Protein AF-A0A847XM52-F1 (afdb_monomer_lite)

Secondary structure (DSSP, 8-state):
-HHHHHHHHHHHHHHTHHHHHHHHHHHT--TTS-HHHHHHHHHHHHHHHHHHHHHHHHH----HHHHHHHHHHHHHHHHHHHHHHH-

Radius of gyration: 14.97 Å; chains: 1; bounding box: 43×24×37 Å

pLDDT: mean 94.15, std 4.48, range [71.0, 98.38]

Foldseek 3Di:
DVVVVVVVVLVCLLCVLVVVLVVCVVVLDLPVDDPVNLVVQLVVLVVQLVVQVVVCVVVVDHPVSSNSSSVSSNVSSVSSNVSNVRD

Sequence (87 aa):
MHELLGWTGSLLFATCAVPQVIKTWQSKKADDLSWLFLIFWLAGEALSLAYIIIDDLLIETTHFPLYVNYVFNFVLVLYLVYAKKYY

Structure (mmCIF, N/CA/C/O backbone):
data_AF-A0A847XM52-F1
#
_entry.id   AF-A0A847XM52-F1
#
loop_
_atom_site.group_PDB
_atom_site.id
_atom_site.type_symbol
_atom_site.label_atom_id
_atom_site.label_alt_id
_atom_site.label_comp_id
_atom_site.label_asym_id
_atom_site.label_entity_id
_atom_site.label_seq_id
_atom_site.pdbx_PDB_ins_code
_atom_site.Cartn_x
_atom_site.Cartn_y
_atom_site.Cartn_z
_atom_site.occupancy
_atom_site.B_iso_or_equiv
_atom_site.auth_seq_id
_atom_site.auth_comp_id
_atom_site.auth_asym_id
_atom_site.auth_atom_id
_atom_site.pdbx_PDB_model_num
ATOM 1 N N . MET A 1 1 ? 25.416 -11.143 2.974 1.00 71.00 1 MET A N 1
ATOM 2 C CA . MET A 1 1 ? 24.748 -10.564 4.167 1.00 71.00 1 MET A CA 1
ATOM 3 C C . MET A 1 1 ? 23.877 -9.359 3.800 1.00 71.00 1 MET A C 1
ATOM 5 O O . MET A 1 1 ? 22.731 -9.332 4.221 1.00 71.00 1 MET A O 1
ATOM 9 N N . HIS A 1 2 ? 24.354 -8.417 2.974 1.00 85.81 2 HIS A N 1
ATOM 10 C CA . HIS A 1 2 ? 23.562 -7.254 2.527 1.00 85.81 2 HIS A CA 1
ATOM 11 C C . HIS A 1 2 ? 22.317 -7.608 1.697 1.00 85.81 2 HIS A C 1
ATOM 13 O O . HIS A 1 2 ? 21.267 -7.015 1.907 1.00 85.81 2 HIS A O 1
ATOM 19 N N . GLU A 1 3 ? 22.393 -8.618 0.826 1.00 90.38 3 GLU A N 1
ATOM 20 C CA . GLU A 1 3 ? 21.240 -9.059 0.022 1.00 90.38 3 GLU A CA 1
ATOM 21 C C . GLU A 1 3 ? 20.075 -9.555 0.887 1.00 90.38 3 GLU A C 1
ATOM 23 O O . GLU A 1 3 ? 18.928 -9.212 0.629 1.00 90.38 3 GLU A O 1
ATOM 28 N N . LEU A 1 4 ? 20.360 -10.295 1.966 1.00 93.81 4 LEU A N 1
ATOM 29 C CA . LEU A 1 4 ? 19.333 -10.763 2.899 1.00 93.81 4 LEU A CA 1
ATOM 30 C C . LEU A 1 4 ? 18.617 -9.591 3.586 1.00 93.81 4 LEU A C 1
ATOM 32 O O . LEU A 1 4 ? 17.397 -9.620 3.730 1.00 93.81 4 LEU A O 1
ATOM 36 N N . LEU A 1 5 ? 19.357 -8.549 3.978 1.00 94.62 5 LEU A N 1
ATOM 37 C CA . LEU A 1 5 ? 18.771 -7.337 4.559 1.00 94.62 5 LEU A CA 1
ATOM 38 C C . LEU A 1 5 ? 17.899 -6.595 3.538 1.00 94.62 5 LEU A C 1
ATOM 40 O O . LEU A 1 5 ? 16.814 -6.140 3.885 1.00 94.62 5 LEU A O 1
ATOM 44 N N . GLY A 1 6 ? 18.341 -6.527 2.279 1.00 93.06 6 GLY A N 1
ATOM 45 C CA . GLY A 1 6 ? 17.568 -5.926 1.192 1.00 93.06 6 GLY A CA 1
ATOM 46 C C . GLY A 1 6 ? 16.253 -6.663 0.948 1.00 93.06 6 GLY A C 1
ATOM 47 O O . GLY A 1 6 ? 15.187 -6.069 1.060 1.00 93.06 6 GLY A O 1
ATOM 48 N N . TRP A 1 7 ? 16.313 -7.975 0.704 1.00 92.06 7 TRP A N 1
ATOM 49 C CA . TRP A 1 7 ? 15.125 -8.790 0.437 1.00 92.06 7 TRP A CA 1
ATOM 50 C C . TRP A 1 7 ? 14.136 -8.807 1.604 1.00 92.06 7 TRP A C 1
ATOM 52 O O . TRP A 1 7 ? 12.929 -8.699 1.388 1.00 92.06 7 TRP A O 1
ATOM 62 N N . THR A 1 8 ? 14.627 -8.901 2.844 1.00 93.81 8 THR A N 1
ATOM 63 C CA . THR A 1 8 ? 13.754 -8.854 4.028 1.00 93.81 8 THR A CA 1
ATOM 64 C C . THR A 1 8 ? 13.120 -7.477 4.203 1.00 93.81 8 THR A C 1
ATOM 66 O O . THR A 1 8 ? 11.915 -7.398 4.428 1.00 93.81 8 THR A O 1
ATOM 69 N N . GLY A 1 9 ? 13.884 -6.396 4.023 1.00 94.44 9 GLY A N 1
ATOM 70 C CA . GLY A 1 9 ? 13.363 -5.030 4.045 1.00 94.44 9 GLY A CA 1
ATOM 71 C C . GLY A 1 9 ? 12.279 -4.801 2.991 1.00 94.44 9 GLY A C 1
ATOM 72 O O . GLY A 1 9 ? 11.191 -4.337 3.324 1.00 94.44 9 GLY A O 1
ATOM 73 N N . SER A 1 10 ? 12.532 -5.192 1.739 1.00 93.06 10 SER A N 1
ATOM 74 C CA . SER A 1 10 ? 11.561 -5.078 0.646 1.00 93.06 10 SER A CA 1
ATOM 75 C C . SER A 1 10 ? 10.284 -5.872 0.919 1.00 93.06 10 SER A C 1
ATOM 77 O O . SER A 1 10 ? 9.192 -5.360 0.689 1.00 93.06 10 SER A O 1
ATOM 79 N N . LEU A 1 11 ? 10.393 -7.092 1.456 1.00 94.06 11 LEU A N 1
ATOM 80 C CA . LEU A 1 11 ? 9.227 -7.908 1.801 1.00 94.06 11 LEU A CA 1
ATOM 81 C C . LEU A 1 11 ? 8.393 -7.277 2.925 1.00 94.06 11 LEU A C 1
ATOM 83 O O . LEU A 1 11 ? 7.163 -7.240 2.838 1.00 94.06 11 LEU A O 1
ATOM 87 N N . LEU A 1 12 ? 9.054 -6.771 3.969 1.00 95.88 12 LEU A N 1
ATOM 88 C CA . LEU A 1 12 ? 8.387 -6.095 5.080 1.00 95.88 12 LEU A CA 1
ATOM 89 C C . LEU A 1 12 ? 7.677 -4.828 4.606 1.00 95.88 12 LEU A C 1
ATOM 91 O O . LEU A 1 12 ? 6.510 -4.643 4.933 1.00 95.88 12 LEU A O 1
ATOM 95 N N . PHE A 1 13 ? 8.328 -3.996 3.789 1.00 93.44 13 PHE A N 1
ATOM 96 C CA . PHE A 1 13 ? 7.675 -2.828 3.198 1.00 93.44 13 PHE A CA 1
ATOM 97 C C . PHE A 1 13 ? 6.523 -3.216 2.276 1.00 93.44 13 PHE A C 1
ATOM 99 O O . PHE A 1 13 ? 5.484 -2.566 2.305 1.00 93.44 13 PHE A O 1
ATOM 106 N N . ALA A 1 14 ? 6.650 -4.303 1.514 1.00 94.56 14 ALA A N 1
ATOM 107 C CA . ALA A 1 14 ? 5.580 -4.726 0.624 1.00 94.56 14 ALA A CA 1
ATOM 108 C C . ALA A 1 14 ? 4.327 -5.218 1.342 1.00 94.56 14 ALA A C 1
ATOM 110 O O . ALA A 1 14 ? 3.233 -5.113 0.794 1.00 94.56 14 ALA A O 1
ATOM 111 N N . THR A 1 15 ? 4.480 -5.728 2.561 1.00 95.88 15 THR A N 1
ATOM 112 C CA . THR A 1 15 ? 3.397 -6.353 3.327 1.00 95.88 15 THR A CA 1
ATOM 113 C C . THR A 1 15 ? 2.993 -5.565 4.572 1.00 95.88 15 THR A C 1
ATOM 115 O O . THR A 1 15 ? 2.079 -5.981 5.284 1.00 95.88 15 THR A O 1
ATOM 118 N N . CYS A 1 16 ? 3.600 -4.402 4.830 1.00 96.00 16 CYS A N 1
ATOM 119 C CA . CYS A 1 16 ? 3.383 -3.620 6.053 1.00 96.00 16 CYS A CA 1
ATOM 120 C C . CYS A 1 16 ? 1.932 -3.143 6.234 1.00 96.00 16 CYS A C 1
ATOM 122 O O . CYS A 1 16 ? 1.479 -2.945 7.359 1.00 96.00 16 CYS A O 1
ATOM 124 N N . ALA A 1 17 ? 1.187 -3.004 5.138 1.00 96.25 17 ALA A N 1
ATOM 125 C CA . ALA A 1 17 ? -0.220 -2.631 5.127 1.00 96.25 17 ALA A CA 1
ATOM 126 C C . ALA A 1 17 ? -1.153 -3.750 5.628 1.00 96.25 17 ALA A C 1
ATOM 128 O O . ALA A 1 17 ? -2.237 -3.479 6.151 1.00 96.25 17 ALA A O 1
ATOM 129 N N . VAL A 1 18 ? -0.740 -5.015 5.488 1.00 97.75 18 VAL A N 1
ATOM 130 C CA . VAL A 1 18 ? -1.580 -6.194 5.753 1.00 97.75 18 VAL A CA 1
ATOM 131 C C . VAL A 1 18 ? -2.066 -6.252 7.207 1.00 97.75 18 VAL A C 1
ATOM 133 O O . VAL A 1 18 ? -3.274 -6.402 7.406 1.00 97.75 18 VAL A O 1
ATOM 136 N N . PRO A 1 19 ? -1.213 -6.073 8.238 1.00 97.19 19 PRO A N 1
ATOM 137 C CA . PRO A 1 19 ? -1.671 -6.051 9.626 1.00 97.19 19 PRO A CA 1
ATOM 138 C C . PRO A 1 19 ? -2.739 -4.984 9.898 1.00 97.19 19 PRO A C 1
ATOM 140 O O . PRO A 1 19 ?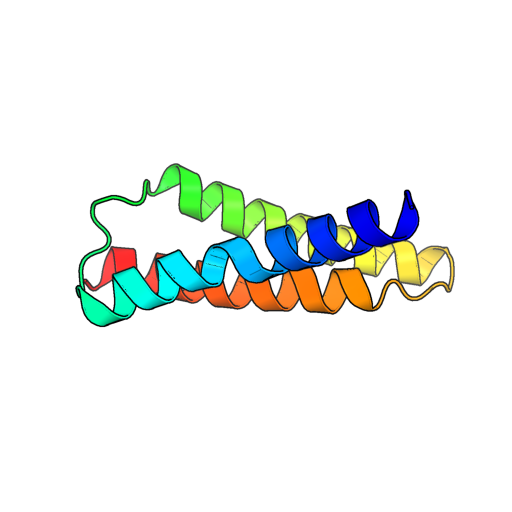 -3.704 -5.258 10.611 1.00 97.19 19 PRO A O 1
ATOM 143 N N . GLN A 1 20 ? -2.617 -3.791 9.302 1.00 96.62 20 GLN A N 1
ATOM 144 C CA . GLN A 1 20 ? -3.599 -2.718 9.488 1.00 96.62 20 GLN A CA 1
ATOM 145 C C . GLN A 1 20 ? -4.933 -3.043 8.805 1.00 96.62 20 GLN A C 1
ATOM 147 O O . GLN A 1 20 ? -5.998 -2.789 9.374 1.00 96.62 20 GLN A O 1
ATOM 152 N N . VAL A 1 21 ? -4.893 -3.646 7.614 1.00 97.50 21 VAL A N 1
ATOM 153 C CA . VAL A 1 21 ? -6.088 -4.134 6.909 1.00 97.50 21 VAL A CA 1
ATOM 154 C C . VAL A 1 21 ? -6.811 -5.198 7.728 1.00 97.50 21 VAL A C 1
ATOM 156 O O . VAL A 1 21 ? -8.021 -5.083 7.933 1.00 97.50 21 VAL A O 1
ATOM 159 N N . ILE A 1 22 ? -6.078 -6.184 8.258 1.00 97.94 22 ILE A N 1
ATOM 160 C CA . ILE A 1 22 ? -6.635 -7.241 9.114 1.00 97.94 22 ILE A CA 1
ATOM 161 C C . ILE A 1 22 ? -7.271 -6.631 10.365 1.00 97.94 22 ILE A C 1
ATOM 163 O O . ILE A 1 22 ? -8.430 -6.923 10.663 1.00 97.94 22 ILE A O 1
ATOM 167 N N . LYS A 1 23 ? -6.553 -5.740 11.061 1.00 97.12 23 LYS A N 1
ATOM 168 C CA . LYS A 1 23 ? -7.058 -5.044 12.252 1.00 97.12 23 LYS A CA 1
ATOM 169 C C . LYS A 1 23 ? -8.363 -4.309 11.950 1.00 97.12 23 LYS A C 1
ATOM 171 O O . LYS A 1 23 ? -9.341 -4.508 12.659 1.00 97.12 23 LYS A O 1
ATOM 176 N N . THR A 1 24 ? -8.393 -3.521 10.875 1.00 97.12 24 THR A N 1
ATOM 177 C CA . THR A 1 24 ? -9.570 -2.744 10.451 1.00 97.12 24 THR A CA 1
ATOM 178 C C . THR A 1 24 ? -10.739 -3.655 10.068 1.00 97.12 24 THR A C 1
ATOM 180 O O . THR A 1 24 ? -11.894 -3.380 10.392 1.00 97.12 24 THR A O 1
ATOM 183 N N . TRP A 1 25 ? -10.458 -4.775 9.392 1.00 96.25 25 TRP A N 1
ATOM 184 C CA . TRP A 1 25 ? -11.474 -5.765 9.036 1.00 96.25 25 TRP A CA 1
ATOM 185 C C . TRP A 1 25 ? -12.106 -6.422 10.265 1.00 96.25 25 TRP A C 1
ATOM 187 O O . TRP A 1 25 ? -13.320 -6.632 10.268 1.00 96.25 25 TRP A O 1
ATOM 197 N N . GLN A 1 26 ? -11.303 -6.745 11.280 1.00 96.69 26 GLN A N 1
ATOM 198 C CA . GLN A 1 26 ? -11.752 -7.392 12.513 1.00 96.69 26 GLN A CA 1
ATOM 199 C C . GLN A 1 26 ? -12.466 -6.421 13.457 1.00 96.69 26 GLN A C 1
ATOM 201 O O . GLN A 1 26 ? -13.506 -6.765 14.010 1.00 96.69 26 GLN A O 1
ATOM 206 N N . SER A 1 27 ? -11.926 -5.214 13.638 1.00 96.50 27 SER A N 1
ATOM 207 C CA . SER A 1 27 ? -12.487 -4.212 14.549 1.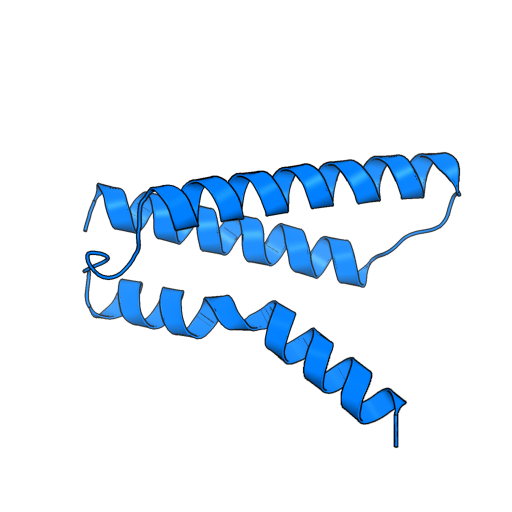00 96.50 27 SER A CA 1
ATOM 208 C C . SER A 1 27 ? -13.727 -3.524 13.989 1.00 96.50 27 SER A C 1
ATOM 210 O O . SER A 1 27 ? -14.508 -2.988 14.773 1.00 96.50 27 SER A O 1
ATOM 212 N N . LYS A 1 28 ? -13.877 -3.501 12.653 1.00 95.38 28 LYS A N 1
ATOM 213 C CA . LYS A 1 28 ? -14.849 -2.662 11.937 1.00 95.38 28 LYS A CA 1
ATOM 214 C C . LYS A 1 28 ? -14.789 -1.210 12.415 1.00 95.38 28 LYS A C 1
ATOM 216 O O . LYS A 1 28 ? -15.815 -0.589 12.652 1.00 95.38 28 LYS A O 1
ATOM 221 N N . LYS A 1 29 ? -13.568 -0.699 12.598 1.00 91.50 29 LYS A N 1
ATOM 222 C CA . LYS A 1 29 ? -13.274 0.695 12.947 1.00 91.50 29 LYS A CA 1
ATOM 223 C C . LYS A 1 29 ? -12.003 1.133 12.244 1.00 91.50 29 LYS A C 1
ATOM 225 O O . LYS A 1 29 ? -11.021 0.389 12.253 1.00 91.50 29 LYS A O 1
ATOM 230 N N . ALA A 1 30 ? -12.019 2.344 11.703 1.00 93.00 30 ALA A N 1
ATOM 231 C CA . ALA A 1 30 ? -10.874 2.961 11.034 1.00 93.00 30 ALA A CA 1
ATOM 232 C C . ALA A 1 30 ? -10.583 4.378 11.566 1.00 93.00 30 ALA A C 1
ATOM 234 O O . ALA A 1 30 ? -9.946 5.189 10.894 1.00 93.00 30 ALA A O 1
ATOM 2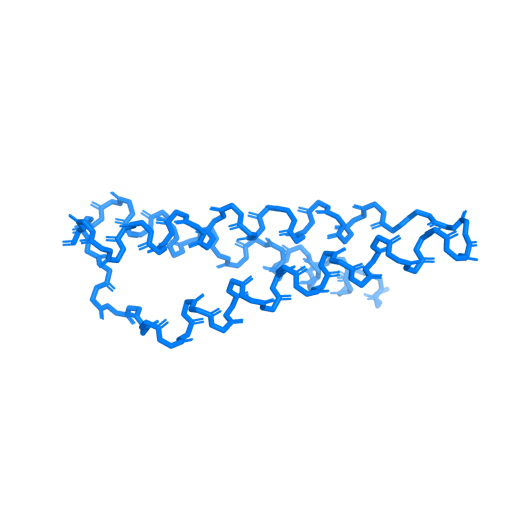35 N N . ASP A 1 31 ? -11.064 4.718 12.765 1.00 91.19 31 ASP A N 1
ATOM 236 C CA . ASP A 1 31 ? -10.902 6.044 13.382 1.00 91.19 31 ASP A CA 1
ATOM 237 C C . ASP A 1 31 ? -9.436 6.450 13.568 1.00 91.19 31 ASP A C 1
ATOM 239 O O . ASP A 1 31 ? -9.108 7.630 13.461 1.00 91.19 31 ASP A O 1
ATOM 243 N N . ASP A 1 32 ? -8.554 5.467 13.757 1.00 90.94 32 ASP A N 1
ATOM 244 C CA . ASP A 1 32 ? -7.107 5.628 13.903 1.00 90.94 32 ASP A CA 1
ATOM 245 C C . ASP A 1 32 ? -6.400 6.077 12.612 1.00 90.94 32 ASP A C 1
ATOM 247 O O . ASP A 1 32 ? -5.290 6.604 12.671 1.00 90.94 32 ASP A O 1
ATOM 251 N N . LEU A 1 33 ? -7.036 5.916 11.448 1.00 95.44 33 LEU A N 1
ATOM 252 C CA . LEU A 1 33 ? -6.470 6.300 10.156 1.00 95.44 33 LEU A CA 1
ATOM 253 C C . LEU A 1 33 ? -6.877 7.725 9.763 1.00 95.44 33 LEU A C 1
ATOM 255 O O . LEU A 1 33 ? -8.062 8.052 9.663 1.00 95.44 33 LEU A O 1
ATOM 259 N N . SER A 1 34 ? -5.891 8.578 9.486 1.00 97.00 34 SER A N 1
ATOM 260 C CA . SER A 1 34 ? -6.124 9.924 8.952 1.00 97.00 34 SER A CA 1
ATOM 261 C C . SER A 1 34 ? -6.567 9.870 7.486 1.00 97.00 34 SER A C 1
ATOM 263 O O . SER A 1 34 ? -5.950 9.187 6.668 1.00 97.00 34 SER A O 1
ATOM 265 N N . TRP A 1 35 ? -7.592 10.651 7.129 1.00 96.69 35 TRP A N 1
ATOM 266 C CA . TRP A 1 35 ? -8.025 10.808 5.735 1.00 96.69 35 TRP A CA 1
ATOM 267 C C . TRP A 1 35 ? -6.900 11.308 4.829 1.00 96.69 35 TRP A C 1
ATOM 269 O O . TRP A 1 35 ? -6.727 10.795 3.727 1.00 96.69 35 TRP A O 1
ATOM 279 N N . LEU A 1 36 ? -6.106 12.270 5.306 1.00 97.69 36 LEU A N 1
ATOM 280 C CA . LEU A 1 36 ? -5.003 12.828 4.527 1.00 97.69 36 LEU A CA 1
ATOM 281 C C . LEU A 1 36 ? -3.911 11.784 4.276 1.00 97.69 36 LEU A C 1
ATOM 283 O O . LEU A 1 36 ? -3.403 11.693 3.164 1.00 97.69 36 LEU A O 1
ATOM 287 N N . PHE A 1 37 ? -3.606 10.962 5.287 1.00 97.50 37 PHE A N 1
ATOM 288 C CA . PHE A 1 37 ? -2.665 9.850 5.151 1.00 97.50 37 PHE A CA 1
ATOM 289 C C . PHE A 1 37 ? -3.120 8.871 4.063 1.00 97.50 37 PHE A C 1
ATOM 291 O O . PHE A 1 37 ? -2.343 8.557 3.168 1.00 97.50 37 PHE A O 1
ATOM 298 N N . LEU A 1 38 ? -4.386 8.445 4.094 1.00 97.75 38 LEU A N 1
ATOM 299 C CA . LEU A 1 38 ? -4.927 7.506 3.108 1.00 97.75 38 LEU A CA 1
ATOM 300 C C . LEU A 1 38 ? -4.935 8.082 1.686 1.00 97.75 38 LEU A C 1
ATOM 302 O O . LEU A 1 38 ? -4.588 7.377 0.745 1.00 97.75 38 LEU A O 1
ATOM 306 N N . ILE A 1 39 ? -5.298 9.359 1.525 1.00 97.56 39 ILE A N 1
ATOM 307 C CA . ILE A 1 39 ? -5.310 10.026 0.215 1.00 97.56 39 ILE A CA 1
ATOM 308 C C . ILE A 1 39 ? -3.889 10.161 -0.337 1.00 97.56 39 ILE A C 1
ATOM 310 O O . ILE A 1 39 ? -3.657 9.849 -1.502 1.00 97.56 39 ILE A O 1
ATOM 314 N N . PHE A 1 40 ? -2.936 10.607 0.485 1.00 98.38 40 PHE A N 1
ATOM 315 C CA . PHE A 1 40 ? -1.542 10.753 0.060 1.00 98.38 40 PHE A CA 1
ATOM 316 C C . PHE A 1 40 ? -0.907 9.412 -0.265 1.00 98.38 40 PHE A C 1
ATOM 318 O O . PHE A 1 40 ? -0.189 9.309 -1.254 1.00 98.38 40 PHE A O 1
ATOM 325 N N . TRP A 1 41 ? -1.208 8.380 0.520 1.00 97.81 41 TRP A N 1
ATOM 326 C CA . TRP A 1 41 ? -0.733 7.039 0.232 1.00 97.81 41 TRP A CA 1
ATOM 327 C C . TRP A 1 41 ? -1.324 6.517 -1.082 1.00 97.81 41 TRP A C 1
ATOM 329 O O . TRP A 1 41 ? -0.567 6.131 -1.965 1.00 97.81 41 TRP A O 1
ATOM 339 N N . LEU A 1 42 ? -2.643 6.614 -1.284 1.00 97.44 42 LEU A N 1
ATOM 340 C CA . LEU A 1 42 ? -3.287 6.180 -2.528 1.00 97.44 42 LEU A CA 1
ATOM 341 C C . LEU A 1 42 ? -2.735 6.914 -3.760 1.00 97.44 42 LEU A C 1
ATOM 343 O O . LEU A 1 42 ? -2.475 6.293 -4.790 1.00 97.44 42 LEU A O 1
ATOM 347 N N . ALA A 1 43 ? -2.543 8.232 -3.654 1.00 97.81 43 ALA A N 1
ATOM 348 C CA . ALA A 1 43 ? -1.954 9.037 -4.718 1.00 97.81 43 ALA A CA 1
ATOM 349 C C . ALA A 1 43 ? -0.492 8.644 -4.982 1.00 97.81 43 ALA A C 1
ATOM 351 O O . ALA A 1 43 ? -0.094 8.528 -6.137 1.00 97.81 43 ALA A O 1
ATOM 352 N N . GLY A 1 44 ? 0.290 8.399 -3.928 1.00 97.56 44 GLY A N 1
ATOM 353 C CA . GLY A 1 44 ? 1.673 7.941 -4.031 1.00 97.56 44 GLY A CA 1
ATOM 354 C C . GLY A 1 44 ? 1.797 6.591 -4.738 1.00 97.56 44 GLY A C 1
ATOM 355 O O . GLY A 1 44 ? 2.624 6.457 -5.637 1.00 97.56 44 GLY A O 1
ATOM 356 N N . GLU A 1 45 ? 0.939 5.625 -4.403 1.00 96.69 45 GLU A N 1
ATOM 357 C CA . GLU A 1 45 ? 0.878 4.318 -5.074 1.00 96.69 45 GLU A CA 1
ATOM 358 C C . GLU A 1 45 ? 0.516 4.470 -6.561 1.00 96.69 45 GLU A C 1
ATOM 360 O O . GLU A 1 45 ? 1.182 3.905 -7.427 1.00 96.69 45 GLU A O 1
ATOM 365 N N . ALA A 1 46 ? -0.490 5.294 -6.885 1.00 96.62 46 ALA A N 1
ATOM 366 C CA . ALA A 1 46 ? -0.899 5.543 -8.271 1.00 96.62 46 ALA A CA 1
ATOM 367 C C . ALA A 1 46 ? 0.206 6.205 -9.109 1.00 96.62 46 ALA A C 1
ATOM 369 O O . ALA A 1 46 ? 0.458 5.799 -10.244 1.00 96.62 46 ALA A O 1
ATOM 370 N N . LEU A 1 47 ? 0.870 7.223 -8.554 1.00 97.69 47 LEU A N 1
ATOM 371 C CA . LEU A 1 47 ? 1.968 7.921 -9.223 1.00 97.69 47 LEU A CA 1
ATOM 372 C C . LEU A 1 47 ? 3.188 7.012 -9.394 1.00 97.69 47 LEU A C 1
ATOM 374 O O . LEU A 1 47 ? 3.813 7.044 -10.450 1.00 97.69 47 LEU A O 1
ATOM 378 N N . SER A 1 48 ? 3.496 6.174 -8.400 1.00 95.81 48 SER A N 1
ATOM 379 C CA . SER A 1 48 ? 4.605 5.215 -8.475 1.00 95.81 48 SER A CA 1
ATOM 380 C C . SER A 1 48 ? 4.345 4.141 -9.531 1.00 95.81 48 SER A C 1
ATOM 382 O O . SER A 1 48 ? 5.241 3.843 -10.316 1.00 95.81 48 SER A O 1
ATOM 384 N N . LEU A 1 49 ? 3.108 3.631 -9.621 1.00 94.94 49 LEU A N 1
ATOM 385 C CA . LEU A 1 49 ? 2.673 2.734 -10.698 1.00 94.94 49 LEU A CA 1
ATOM 386 C C . LEU A 1 49 ? 2.820 3.379 -12.077 1.00 94.94 49 LEU A C 1
ATOM 388 O O . LEU A 1 49 ? 3.367 2.766 -12.988 1.00 94.94 49 LEU A O 1
ATOM 392 N N . ALA A 1 50 ? 2.350 4.618 -12.238 1.00 95.44 50 ALA A N 1
ATOM 393 C CA . ALA A 1 50 ? 2.482 5.335 -13.502 1.00 95.44 50 ALA A CA 1
ATOM 394 C C . ALA A 1 50 ? 3.954 5.549 -13.881 1.00 95.44 50 ALA A C 1
ATOM 396 O O . ALA A 1 50 ? 4.321 5.365 -15.039 1.00 95.44 50 ALA A O 1
ATOM 397 N N . TYR A 1 51 ? 4.796 5.891 -12.904 1.00 94.62 51 TYR A N 1
ATOM 398 C CA . TYR A 1 51 ? 6.228 6.071 -13.104 1.00 94.62 51 TYR A CA 1
ATOM 399 C C . TYR A 1 51 ? 6.899 4.794 -13.620 1.00 94.62 51 TYR A C 1
ATOM 401 O O . TYR A 1 51 ? 7.544 4.855 -14.662 1.00 94.62 51 TYR A O 1
ATOM 409 N N . ILE A 1 52 ? 6.697 3.640 -12.969 1.00 94.50 52 ILE A N 1
ATOM 410 C CA . ILE A 1 52 ? 7.323 2.385 -13.423 1.00 94.50 52 ILE A CA 1
ATOM 411 C C . ILE A 1 52 ? 6.810 1.929 -14.792 1.00 94.50 52 ILE A C 1
ATOM 413 O O . ILE A 1 52 ? 7.585 1.395 -15.574 1.00 94.50 52 ILE A O 1
ATOM 417 N N . ILE A 1 53 ? 5.537 2.186 -15.118 1.00 92.81 53 ILE A N 1
ATOM 418 C CA . ILE A 1 53 ? 4.991 1.887 -16.450 1.00 92.81 53 ILE A CA 1
ATOM 419 C C . ILE A 1 53 ? 5.708 2.716 -17.514 1.00 92.81 53 ILE A C 1
ATOM 421 O O . ILE A 1 53 ? 6.079 2.193 -18.559 1.00 92.81 53 ILE A O 1
ATOM 425 N N . ILE A 1 54 ? 5.893 4.013 -17.261 1.00 93.06 54 ILE A N 1
ATOM 426 C CA . ILE A 1 54 ? 6.580 4.904 -18.198 1.00 93.06 54 ILE A CA 1
ATOM 427 C C . ILE A 1 54 ? 8.053 4.500 -18.333 1.00 93.06 54 ILE A C 1
ATOM 429 O O . ILE A 1 54 ? 8.552 4.429 -19.451 1.00 93.06 54 ILE A O 1
ATOM 433 N N . ASP A 1 55 ? 8.731 4.218 -17.222 1.00 92.88 55 ASP A N 1
ATOM 434 C CA . ASP A 1 55 ? 10.143 3.826 -17.204 1.00 92.88 55 ASP A CA 1
ATOM 435 C C . ASP A 1 55 ? 10.381 2.521 -17.984 1.00 92.88 55 ASP A C 1
ATOM 437 O O . ASP A 1 55 ? 11.214 2.478 -18.890 1.00 92.88 55 ASP A O 1
ATOM 441 N N . ASP A 1 56 ? 9.561 1.497 -17.742 1.00 91.88 56 ASP A N 1
ATOM 442 C CA . ASP A 1 56 ? 9.646 0.210 -18.4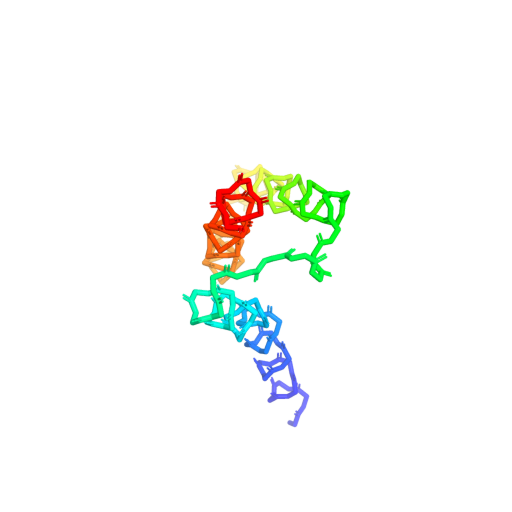39 1.00 91.88 56 ASP A CA 1
ATOM 443 C C . ASP A 1 56 ? 9.385 0.329 -19.948 1.00 91.88 56 ASP A C 1
ATOM 445 O O . ASP A 1 56 ? 10.023 -0.357 -20.747 1.0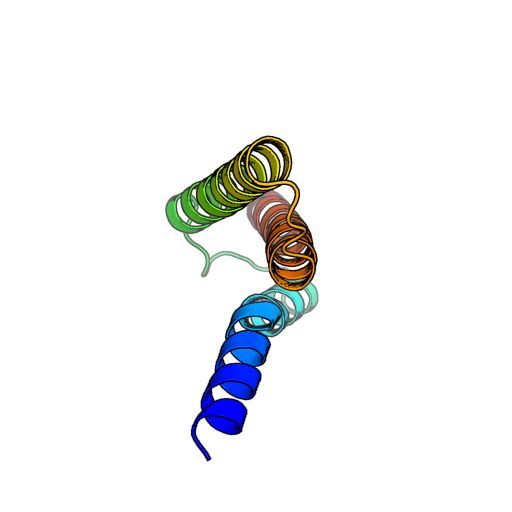0 91.88 56 ASP A O 1
ATOM 449 N N . LEU A 1 57 ? 8.466 1.213 -20.357 1.00 90.25 57 LEU A N 1
ATOM 450 C CA . LEU A 1 57 ? 8.190 1.483 -21.773 1.00 90.25 57 LEU A CA 1
ATOM 451 C C . LEU A 1 57 ? 9.345 2.210 -22.473 1.00 90.25 57 LEU A C 1
ATOM 453 O O . LEU A 1 57 ? 9.503 2.063 -23.683 1.00 90.25 57 LEU A O 1
ATOM 457 N N . LEU A 1 58 ? 10.122 3.014 -21.742 1.00 91.50 58 LEU A N 1
ATOM 458 C CA . LEU A 1 58 ? 11.247 3.777 -22.290 1.00 91.50 58 LEU A CA 1
ATOM 459 C C . LEU A 1 58 ? 12.550 2.971 -22.319 1.00 91.50 58 LEU A C 1
ATOM 461 O O . LEU A 1 58 ? 13.361 3.169 -23.222 1.00 91.50 58 LEU A O 1
ATOM 465 N N . ILE A 1 59 ? 12.766 2.108 -21.324 1.00 89.06 59 ILE A N 1
ATOM 466 C CA . ILE A 1 59 ? 14.042 1.412 -21.092 1.00 89.06 59 ILE A CA 1
ATOM 467 C C . ILE A 1 59 ? 13.968 -0.072 -21.516 1.00 89.06 59 ILE A C 1
ATOM 469 O O . ILE A 1 59 ? 14.986 -0.759 -21.542 1.00 89.06 59 ILE A O 1
ATOM 473 N N . GLU A 1 60 ? 12.784 -0.573 -21.895 1.00 81.75 60 GLU A N 1
ATOM 474 C CA . GLU A 1 60 ? 12.519 -1.981 -22.258 1.00 81.75 60 GLU A CA 1
ATOM 475 C C . GLU A 1 60 ? 12.916 -2.993 -21.158 1.00 81.75 60 GLU A C 1
ATOM 477 O O . GLU A 1 60 ? 13.101 -4.186 -21.406 1.00 81.75 60 GLU A O 1
ATOM 482 N N . THR A 1 61 ? 13.027 -2.534 -19.910 1.00 82.88 61 THR A N 1
ATOM 483 C CA . THR A 1 61 ? 13.227 -3.372 -18.720 1.00 82.88 61 THR A CA 1
ATOM 484 C C . THR A 1 61 ? 11.904 -3.579 -18.005 1.00 82.88 61 THR A C 1
ATOM 486 O O . THR A 1 61 ? 11.074 -2.685 -18.020 1.00 82.88 61 THR A O 1
ATOM 489 N N . THR A 1 62 ? 11.692 -4.725 -17.351 1.00 80.75 62 THR A N 1
ATOM 490 C CA . THR A 1 62 ? 10.474 -4.953 -16.553 1.00 80.75 62 THR A CA 1
ATOM 491 C C . THR A 1 62 ? 10.790 -5.050 -15.070 1.00 80.75 62 THR A C 1
ATOM 493 O O . THR A 1 62 ? 11.391 -6.027 -14.613 1.00 80.75 62 THR A O 1
ATOM 496 N N . HIS A 1 63 ? 10.310 -4.088 -14.284 1.00 85.06 63 HIS A N 1
ATOM 497 C CA . HIS A 1 63 ? 10.499 -4.069 -12.830 1.00 85.06 63 HIS A CA 1
ATOM 498 C C . HIS A 1 63 ? 9.425 -4.875 -12.078 1.00 85.06 63 HIS A C 1
ATOM 500 O O . HIS A 1 63 ? 8.737 -4.361 -11.195 1.00 85.06 63 HIS A O 1
ATOM 506 N N . PHE A 1 64 ? 9.277 -6.166 -12.399 1.00 87.44 64 PHE A N 1
ATOM 507 C CA . PHE A 1 64 ? 8.184 -7.020 -11.899 1.00 87.44 64 PHE A CA 1
ATOM 508 C C . PHE A 1 64 ? 7.911 -6.934 -10.376 1.00 87.44 64 PHE A C 1
ATOM 510 O O . PHE A 1 64 ? 6.743 -6.791 -10.001 1.00 87.44 64 PHE A O 1
ATOM 517 N N . PRO A 1 65 ? 8.920 -6.949 -9.475 1.00 90.06 65 PRO A N 1
ATOM 518 C CA . PRO A 1 65 ? 8.671 -6.839 -8.034 1.00 90.06 65 PRO A CA 1
ATOM 519 C C . PRO A 1 65 ? 7.975 -5.535 -7.614 1.00 90.06 65 PRO A C 1
ATOM 521 O O . PRO A 1 65 ? 7.163 -5.552 -6.689 1.00 90.06 65 PRO A O 1
ATOM 524 N N . LEU A 1 66 ? 8.260 -4.420 -8.297 1.00 91.44 66 LEU A N 1
ATOM 525 C CA . LEU A 1 66 ? 7.653 -3.120 -8.004 1.00 91.44 66 LEU A CA 1
ATOM 526 C C . LEU A 1 66 ? 6.186 -3.075 -8.439 1.00 91.44 66 LEU A C 1
ATOM 528 O O . LEU A 1 66 ? 5.353 -2.584 -7.683 1.00 91.44 66 LEU A O 1
ATOM 532 N N . TYR A 1 67 ? 5.832 -3.671 -9.584 1.00 92.44 67 TYR A N 1
ATOM 533 C CA . TYR A 1 67 ? 4.421 -3.799 -9.977 1.00 92.44 67 TYR A CA 1
ATOM 534 C C . TYR A 1 67 ? 3.618 -4.559 -8.940 1.00 92.44 67 TYR A C 1
ATOM 536 O O . TYR A 1 67 ? 2.562 -4.097 -8.517 1.00 92.44 67 TYR A O 1
ATOM 544 N N . VAL A 1 68 ? 4.123 -5.722 -8.519 1.00 93.00 68 VAL A N 1
ATOM 545 C CA . VAL A 1 68 ? 3.437 -6.535 -7.514 1.00 93.00 68 VAL A CA 1
ATOM 546 C C . VAL A 1 68 ? 3.276 -5.733 -6.226 1.00 93.00 68 VAL A C 1
ATOM 548 O O . VAL A 1 68 ? 2.183 -5.708 -5.668 1.00 93.00 68 VAL A O 1
ATOM 551 N N . ASN A 1 69 ? 4.327 -5.036 -5.786 1.00 95.38 69 ASN A N 1
ATOM 552 C CA . ASN A 1 69 ? 4.296 -4.203 -4.591 1.00 95.38 69 ASN A CA 1
ATOM 553 C C . ASN A 1 69 ? 3.235 -3.097 -4.661 1.00 95.38 69 ASN A C 1
ATOM 555 O O . ASN A 1 69 ? 2.393 -3.019 -3.762 1.00 95.38 69 ASN A O 1
ATOM 559 N N . TYR A 1 70 ? 3.262 -2.272 -5.706 1.00 95.31 70 TYR A N 1
ATOM 560 C CA . TYR A 1 70 ? 2.385 -1.112 -5.779 1.00 95.31 70 TYR A CA 1
ATOM 561 C C . TYR A 1 70 ? 0.944 -1.491 -6.123 1.00 95.31 70 TYR A C 1
ATOM 563 O O . TYR A 1 70 ? 0.015 -0.936 -5.548 1.00 95.31 70 TYR A O 1
ATOM 571 N N . VAL A 1 71 ? 0.709 -2.491 -6.985 1.00 95.88 71 VAL A N 1
ATOM 572 C CA . VAL A 1 71 ? -0.656 -2.994 -7.234 1.00 95.88 71 VAL A CA 1
ATOM 573 C C . VAL A 1 71 ? -1.248 -3.568 -5.949 1.00 95.88 71 VAL A C 1
ATOM 575 O O . VAL A 1 71 ? -2.398 -3.281 -5.611 1.00 95.88 71 VAL A O 1
ATOM 578 N N . PHE A 1 72 ? -0.465 -4.353 -5.206 1.00 96.56 72 PHE A N 1
ATOM 579 C CA . PHE A 1 72 ? -0.906 -4.922 -3.940 1.00 96.56 72 PHE A CA 1
ATOM 580 C C . PHE A 1 72 ? -1.245 -3.831 -2.918 1.00 96.56 72 PHE A C 1
ATOM 582 O O . PHE A 1 72 ? -2.352 -3.828 -2.380 1.00 96.56 72 PHE A O 1
ATOM 589 N N . ASN A 1 73 ? -0.346 -2.868 -2.690 1.00 97.25 73 ASN A N 1
ATOM 590 C CA . ASN A 1 73 ? -0.591 -1.786 -1.736 1.00 97.25 73 ASN A CA 1
ATOM 591 C C . ASN A 1 73 ? -1.736 -0.873 -2.177 1.00 97.25 73 ASN A C 1
ATOM 593 O O . ASN A 1 73 ? -2.578 -0.533 -1.350 1.00 97.25 73 ASN A O 1
ATOM 597 N N . PHE A 1 74 ? -1.864 -0.570 -3.469 1.00 97.19 74 PHE A N 1
ATOM 598 C CA . PHE A 1 74 ? -2.989 0.196 -4.005 1.00 97.19 74 PHE A CA 1
ATOM 599 C C . PHE A 1 74 ? -4.342 -0.441 -3.650 1.00 97.19 74 PHE A C 1
ATOM 601 O O . PHE A 1 74 ? -5.241 0.239 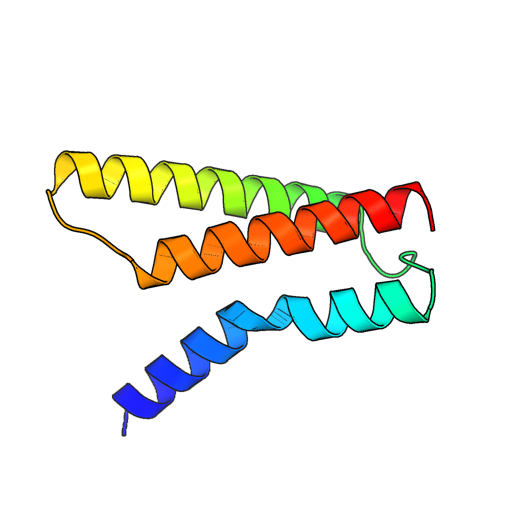-3.154 1.00 97.19 74 PHE A O 1
ATOM 608 N N . VAL A 1 75 ? -4.480 -1.763 -3.816 1.00 97.75 75 VAL A N 1
ATOM 609 C CA . VAL A 1 75 ? -5.701 -2.498 -3.437 1.00 97.75 75 VAL A CA 1
ATOM 610 C C . VAL A 1 75 ? -5.954 -2.437 -1.927 1.00 97.75 75 VAL A C 1
ATOM 612 O O . VAL A 1 75 ? -7.090 -2.214 -1.500 1.00 97.75 75 VAL A O 1
ATOM 615 N N . LEU A 1 76 ? -4.915 -2.602 -1.105 1.00 97.88 76 LEU A N 1
ATOM 616 C CA . LEU A 1 76 ? -5.048 -2.531 0.353 1.00 97.88 76 LEU A CA 1
ATOM 617 C C . LEU A 1 76 ? -5.469 -1.134 0.824 1.00 97.88 76 LEU A C 1
ATOM 619 O O . LEU A 1 76 ? -6.350 -1.015 1.677 1.00 97.88 76 LEU A O 1
ATOM 623 N N . VAL A 1 77 ? -4.903 -0.076 0.242 1.00 97.69 77 VAL A N 1
ATOM 624 C CA . VAL A 1 77 ? -5.278 1.307 0.555 1.00 97.69 77 VAL A CA 1
ATOM 625 C C . VAL A 1 77 ? -6.702 1.605 0.118 1.00 97.69 77 VAL A C 1
ATOM 627 O O . VAL A 1 77 ? -7.445 2.212 0.885 1.00 97.69 77 VAL A O 1
ATOM 630 N N . LEU A 1 78 ? -7.127 1.141 -1.061 1.00 97.50 78 LEU A N 1
ATOM 631 C CA . LEU A 1 78 ? -8.519 1.273 -1.495 1.00 97.50 78 LEU A CA 1
ATOM 632 C C . LEU A 1 78 ? -9.484 0.627 -0.501 1.00 97.50 78 LEU A C 1
ATOM 634 O O . LEU A 1 78 ? -10.505 1.226 -0.155 1.00 97.50 78 LEU A O 1
ATOM 638 N N . TYR A 1 79 ? -9.145 -0.560 0.005 1.00 97.62 79 TYR A N 1
ATOM 639 C CA . TYR A 1 79 ? -9.927 -1.193 1.059 1.00 97.62 79 TYR A CA 1
ATOM 640 C C . TYR A 1 79 ? -9.952 -0.346 2.343 1.00 97.62 79 TYR A C 1
ATOM 642 O O . TYR A 1 79 ? -11.017 -0.186 2.934 1.00 97.62 79 TYR A O 1
ATOM 650 N N . LEU A 1 80 ? -8.825 0.230 2.775 1.00 97.50 80 LEU A N 1
ATOM 651 C CA . LEU A 1 80 ? -8.780 1.083 3.971 1.00 97.50 80 LEU A CA 1
ATOM 652 C C . LEU A 1 80 ? -9.561 2.391 3.793 1.00 97.50 80 LEU A C 1
ATOM 654 O O . LEU A 1 80 ? -10.222 2.830 4.728 1.00 97.50 80 LEU A O 1
ATOM 658 N N . VAL A 1 81 ? -9.537 2.989 2.600 1.00 97.62 81 VAL A N 1
ATOM 659 C CA . VAL A 1 81 ? -10.355 4.158 2.235 1.00 97.62 81 VAL A CA 1
ATOM 660 C C . VAL A 1 81 ? -11.841 3.812 2.281 1.00 97.62 81 VAL A C 1
ATOM 662 O O . VAL A 1 81 ? -12.632 4.563 2.852 1.00 97.62 81 VAL A O 1
ATOM 665 N N . TYR A 1 82 ? -12.222 2.662 1.718 1.00 96.75 82 TYR A N 1
ATOM 666 C CA . TYR A 1 82 ? -13.581 2.140 1.822 1.00 96.75 82 TYR A CA 1
ATOM 667 C C . TYR A 1 82 ? -13.969 1.941 3.292 1.00 96.75 82 TYR A C 1
ATOM 669 O O . TYR A 1 82 ? -14.965 2.496 3.748 1.00 96.75 82 TYR A O 1
ATOM 677 N N . ALA A 1 83 ? -13.150 1.225 4.061 1.00 96.31 83 ALA A N 1
ATOM 678 C CA . ALA A 1 83 ? -13.388 0.977 5.475 1.00 96.31 83 ALA A CA 1
ATOM 679 C C . ALA A 1 83 ? -13.540 2.288 6.256 1.00 96.31 83 ALA A C 1
ATOM 681 O O . ALA A 1 83 ? -14.508 2.437 6.981 1.00 96.31 83 ALA A O 1
ATOM 682 N N . LYS A 1 84 ? -12.677 3.285 6.032 1.00 96.00 84 LYS A N 1
ATOM 683 C CA . LYS A 1 84 ? -12.760 4.603 6.681 1.00 96.00 84 LYS A CA 1
ATOM 684 C C . LYS A 1 84 ? -14.073 5.342 6.419 1.00 96.00 84 LYS A C 1
ATOM 686 O O . LYS A 1 84 ? -14.486 6.166 7.229 1.00 96.00 84 LYS A O 1
ATOM 691 N N . LYS A 1 85 ? -14.716 5.080 5.282 1.00 94.88 85 LYS A N 1
ATOM 692 C CA . LYS A 1 85 ? -16.000 5.691 4.931 1.00 94.88 85 LYS A CA 1
ATOM 693 C C . LYS A 1 85 ? -17.197 4.976 5.560 1.00 94.88 85 LYS A C 1
ATOM 695 O O . LYS A 1 85 ? -18.204 5.631 5.816 1.00 94.88 85 LYS A O 1
ATOM 700 N N . TYR A 1 86 ? -17.122 3.656 5.721 1.00 93.69 86 TYR A N 1
ATOM 701 C CA . TYR A 1 86 ? -18.283 2.811 6.031 1.00 93.69 86 TYR A CA 1
ATOM 702 C C . TYR A 1 86 ? -18.235 2.130 7.403 1.00 93.69 86 TYR A C 1
ATOM 704 O O . TYR A 1 86 ? -19.268 1.632 7.846 1.00 93.69 86 TYR A O 1
ATOM 712 N N . TYR A 1 87 ? -17.067 2.067 8.039 1.00 90.06 87 TYR A N 1
ATOM 713 C CA . TYR A 1 87 ? -16.853 1.519 9.377 1.00 90.06 87 TYR A CA 1
ATOM 714 C C . TYR A 1 87 ? -16.617 2.654 10.367 1.00 90.06 87 TYR A C 1
ATOM 716 O O . TYR A 1 87 ? -17.317 2.666 11.400 1.00 90.06 87 TYR A O 1
#